Protein AF-A0A4U9ILC8-F1 (afdb_monomer)

Nearest PDB structures (foldseek):
  1sr9-assembly1_B  TM=5.274E-01  e=1.911E+00  Mycobacterium tuberculosis
  8igd-assembly1_A  TM=4.054E-01  e=1.911E+00  Arabidopsis thaliana
  2bks-assembly2_B  TM=4.617E-01  e=3.208E+00  Homo sapiens
  5woe-assembly1_A  TM=4.207E-01  e=2.271E+00  Homo sapiens
  6cd2-assembly1_C  TM=3.848E-01  e=9.580E+00  Escherichia coli

Radius of gyration: 18.3 Å; Cα contacts (8 Å, |Δi|>4): 125; chains: 1; bounding box: 48×24×60 Å

pLDDT: mean 81.22, std 13.55, range [36.84, 92.81]

Structure (mmCIF, N/CA/C/O backbone):
data_AF-A0A4U9ILC8-F1
#
_entry.id   AF-A0A4U9ILC8-F1
#
loop_
_atom_site.group_PDB
_at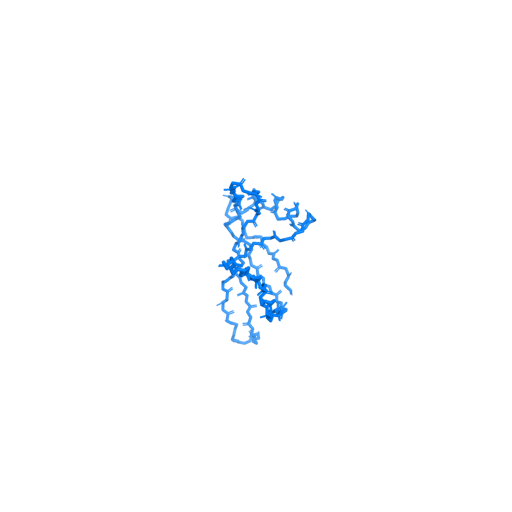om_site.id
_atom_site.type_symbol
_atom_site.label_atom_id
_atom_site.label_alt_id
_atom_site.label_comp_id
_atom_site.label_asym_id
_atom_site.label_entity_id
_atom_site.label_seq_id
_atom_site.pdbx_PDB_ins_code
_atom_site.Cartn_x
_atom_site.Cartn_y
_atom_site.Cartn_z
_atom_site.occupancy
_atom_site.B_iso_or_equiv
_atom_site.auth_seq_id
_atom_site.auth_comp_id
_atom_site.auth_asym_id
_atom_site.auth_atom_id
_atom_site.pdbx_PDB_model_num
ATOM 1 N N . MET A 1 1 ? 34.743 12.733 38.901 1.00 38.03 1 MET A N 1
ATOM 2 C CA . MET A 1 1 ? 34.778 13.085 37.466 1.00 38.03 1 MET A CA 1
ATOM 3 C C . MET A 1 1 ? 33.632 12.343 36.798 1.00 38.03 1 MET A C 1
ATOM 5 O O . MET A 1 1 ? 33.760 11.149 36.573 1.00 38.03 1 MET A O 1
ATOM 9 N N . SER A 1 2 ? 32.488 12.997 36.591 1.00 36.84 2 SER A N 1
ATOM 10 C CA . SER A 1 2 ? 31.324 12.379 35.940 1.00 36.84 2 SER A CA 1
ATOM 11 C C . SER A 1 2 ? 31.314 12.801 34.475 1.00 36.84 2 SER A C 1
ATOM 13 O O . SER A 1 2 ? 31.168 13.984 34.179 1.00 36.84 2 SER A O 1
ATOM 15 N N . ALA A 1 3 ? 31.550 11.849 33.574 1.00 40.22 3 ALA A N 1
ATOM 16 C CA . ALA A 1 3 ? 31.544 12.076 32.136 1.00 40.22 3 ALA A CA 1
ATOM 17 C C . ALA A 1 3 ? 30.096 12.167 31.628 1.00 40.22 3 ALA A C 1
ATOM 19 O O . ALA A 1 3 ? 29.339 11.202 31.716 1.00 40.22 3 ALA A O 1
ATOM 20 N N . ASN A 1 4 ? 29.719 13.333 31.101 1.00 43.81 4 ASN A N 1
ATOM 21 C CA . ASN A 1 4 ? 28.467 13.537 30.378 1.00 43.81 4 ASN A CA 1
ATOM 22 C C . ASN A 1 4 ? 28.636 12.986 28.955 1.00 43.81 4 ASN A C 1
ATOM 24 O O . ASN A 1 4 ? 29.355 13.571 28.148 1.00 43.81 4 ASN A O 1
ATOM 28 N N . ASN A 1 5 ? 27.985 11.864 28.647 1.00 44.62 5 ASN A N 1
ATOM 29 C CA . ASN A 1 5 ? 27.912 11.343 27.285 1.00 44.62 5 ASN A CA 1
ATOM 30 C C . ASN A 1 5 ? 26.748 12.018 26.545 1.00 44.62 5 ASN A C 1
ATOM 32 O O . ASN A 1 5 ? 25.618 11.526 26.542 1.00 44.62 5 ASN A O 1
ATOM 36 N N . THR A 1 6 ? 27.008 13.178 25.946 1.00 44.78 6 THR A N 1
ATOM 37 C CA . THR A 1 6 ? 26.082 13.845 25.026 1.00 44.78 6 THR A CA 1
ATOM 38 C C . THR A 1 6 ? 25.970 12.998 23.760 1.00 44.78 6 THR A C 1
ATOM 40 O O . THR A 1 6 ? 26.804 13.072 22.861 1.00 44.78 6 THR A O 1
ATOM 43 N N . SER A 1 7 ? 24.935 12.162 23.694 1.00 48.56 7 SER A N 1
ATOM 44 C CA . SER A 1 7 ? 24.599 11.397 22.493 1.00 48.56 7 SER A CA 1
ATOM 45 C C . SER A 1 7 ? 24.009 12.357 21.461 1.00 48.56 7 SER A C 1
ATOM 47 O O . SER A 1 7 ? 22.803 12.594 21.427 1.00 48.56 7 SER A O 1
ATOM 49 N N . ALA A 1 8 ? 24.870 12.973 20.652 1.0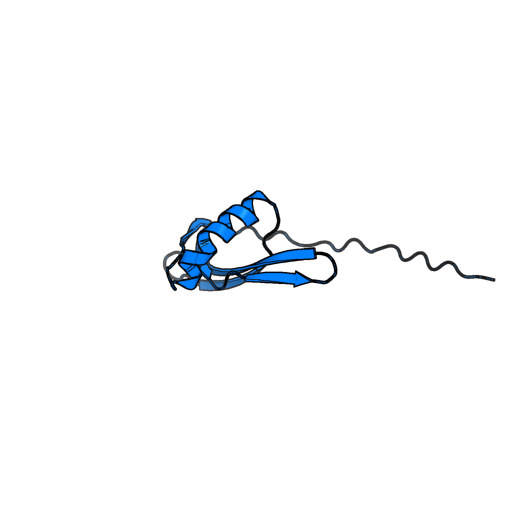0 52.56 8 ALA A N 1
ATOM 50 C CA . ALA A 1 8 ? 24.444 13.695 19.466 1.00 52.56 8 ALA A CA 1
ATOM 51 C C . ALA A 1 8 ? 23.797 12.679 18.514 1.00 52.56 8 ALA A C 1
ATOM 53 O O . ALA A 1 8 ? 24.480 11.846 17.923 1.00 52.56 8 ALA A O 1
ATOM 54 N N . SER A 1 9 ? 22.466 12.707 18.419 1.00 56.91 9 SER A N 1
ATOM 55 C CA . SER A 1 9 ? 21.704 11.910 17.460 1.00 56.91 9 SER A CA 1
ATOM 56 C C . SER A 1 9 ? 22.164 12.284 16.052 1.00 56.91 9 SER A C 1
ATOM 58 O O . SER A 1 9 ? 21.732 13.303 15.513 1.00 56.91 9 SER A O 1
ATOM 60 N N . ALA A 1 10 ? 23.058 11.486 15.466 1.00 62.47 10 ALA A N 1
ATOM 61 C CA . ALA A 1 10 ? 23.448 11.612 14.071 1.00 62.47 10 ALA A CA 1
ATOM 62 C C . ALA A 1 10 ? 22.171 11.542 13.225 1.00 62.47 10 ALA A C 1
ATOM 64 O O . ALA A 1 10 ? 21.471 10.529 13.214 1.00 62.47 10 ALA A O 1
ATOM 65 N N . LYS A 1 11 ? 21.806 12.662 12.601 1.00 61.44 11 LYS A N 1
ATOM 66 C CA . LYS A 1 11 ? 20.597 12.773 11.792 1.00 61.44 11 LYS A CA 1
ATOM 67 C C . LYS A 1 11 ? 20.789 11.873 10.576 1.00 61.44 11 LYS A C 1
ATOM 69 O O . LYS A 1 11 ? 21.587 12.192 9.703 1.00 61.44 11 LYS A O 1
ATOM 74 N N . SER A 1 12 ? 20.126 10.723 10.560 1.00 79.56 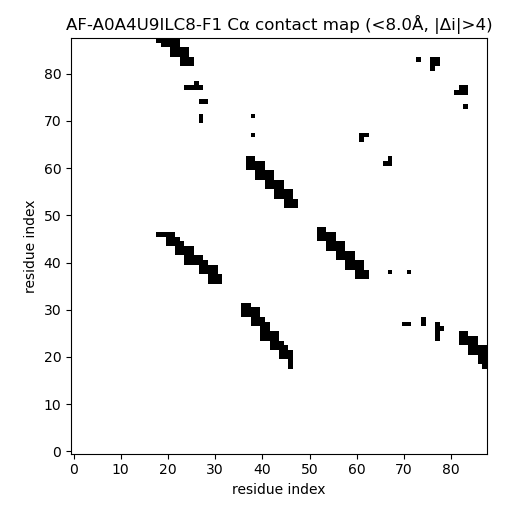12 SER A N 1
ATOM 75 C CA . SER A 1 12 ? 20.206 9.800 9.434 1.00 79.56 12 SER A CA 1
ATOM 76 C C . SER A 1 12 ? 19.635 10.484 8.193 1.00 79.56 12 SER A C 1
ATOM 78 O O . SER A 1 12 ? 18.501 10.968 8.213 1.00 79.56 12 SER A O 1
ATOM 80 N N . GLU A 1 13 ? 20.432 10.559 7.134 1.00 84.38 1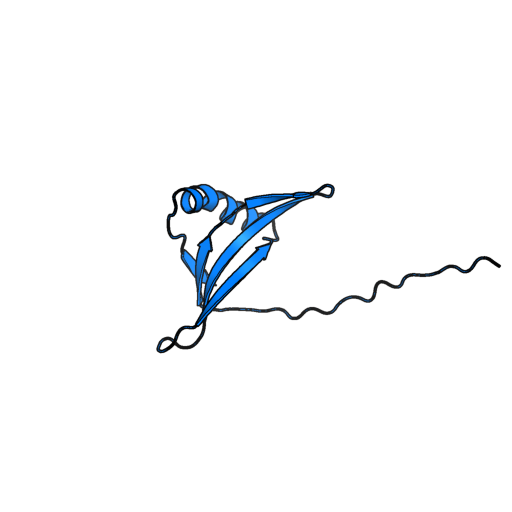3 GLU A N 1
ATOM 81 C CA . GLU A 1 13 ? 19.975 11.024 5.830 1.00 84.38 13 GLU A CA 1
ATOM 82 C C . GLU A 1 13 ? 19.332 9.850 5.090 1.00 84.38 13 GLU A C 1
ATOM 84 O O . GLU A 1 13 ? 19.905 8.764 5.004 1.00 84.38 13 GLU A O 1
ATOM 89 N N . TYR A 1 14 ? 18.118 10.059 4.587 1.00 83.06 14 TYR A N 1
ATOM 90 C CA . TYR A 1 14 ? 17.364 9.061 3.835 1.00 83.06 14 TYR A CA 1
ATOM 91 C C . TYR A 1 14 ? 17.127 9.570 2.415 1.00 83.06 14 TYR A C 1
ATOM 93 O O . TYR A 1 14 ? 16.888 10.761 2.206 1.00 83.06 14 TYR A O 1
ATOM 101 N N . PHE A 1 15 ? 17.155 8.665 1.438 1.00 84.69 15 PHE A N 1
ATOM 102 C CA . PHE A 1 15 ? 16.757 8.977 0.069 1.00 84.69 15 PHE A CA 1
ATOM 103 C C . PHE A 1 15 ? 15.237 8.899 -0.068 1.00 84.69 15 PHE A C 1
ATOM 105 O O . PHE A 1 15 ? 14.614 7.933 0.370 1.00 84.69 15 PHE A O 1
ATOM 112 N N . ASN A 1 16 ? 14.649 9.897 -0.726 1.00 85.88 16 ASN A N 1
ATOM 113 C CA . ASN A 1 16 ? 13.248 9.844 -1.121 1.00 85.88 16 ASN A CA 1
ATO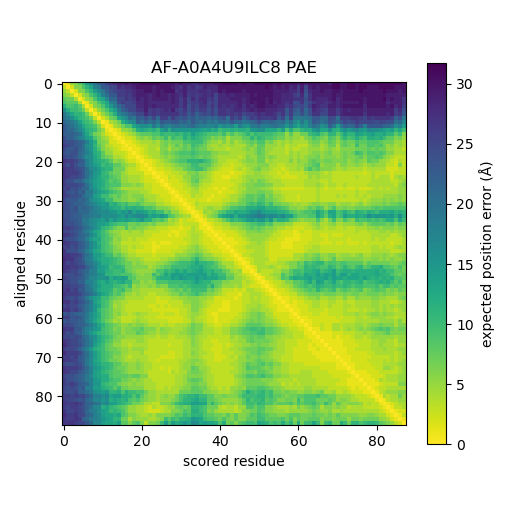M 114 C C . ASN A 1 1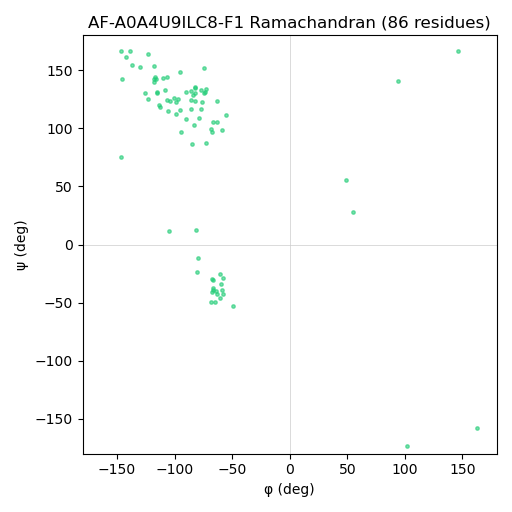6 ? 13.116 9.057 -2.425 1.00 85.88 16 ASN A C 1
ATOM 116 O O . ASN A 1 16 ? 13.812 9.343 -3.400 1.00 85.88 16 ASN A O 1
ATOM 120 N N . LEU A 1 17 ? 12.197 8.096 -2.447 1.00 83.56 17 LEU A N 1
ATOM 121 C CA . LEU A 1 17 ? 11.843 7.347 -3.644 1.00 83.56 17 LEU A CA 1
ATOM 122 C C . LEU A 1 17 ? 10.479 7.822 -4.148 1.00 83.56 17 LEU A C 1
ATOM 124 O O . LEU A 1 17 ? 9.467 7.615 -3.483 1.00 83.56 17 LEU A O 1
ATOM 128 N N . THR A 1 18 ? 10.458 8.423 -5.336 1.00 83.69 18 THR A N 1
ATOM 129 C CA . THR A 1 18 ? 9.222 8.790 -6.037 1.00 83.69 18 THR A CA 1
ATOM 130 C C . THR A 1 18 ? 9.024 7.838 -7.205 1.00 83.69 18 THR A C 1
ATOM 132 O O . THR A 1 18 ? 9.901 7.714 -8.059 1.00 83.69 18 THR A O 1
ATOM 135 N N . ILE A 1 19 ? 7.874 7.176 -7.250 1.00 78.25 19 ILE A N 1
ATOM 136 C CA . ILE A 1 19 ? 7.525 6.206 -8.290 1.00 78.25 19 ILE A CA 1
ATOM 137 C C . ILE A 1 19 ? 6.330 6.758 -9.049 1.00 78.25 19 ILE A C 1
ATOM 139 O O . ILE A 1 19 ? 5.462 7.364 -8.437 1.00 78.25 19 ILE A O 1
ATOM 143 N N . LYS A 1 20 ? 6.299 6.546 -10.365 1.00 79.62 20 LYS A N 1
ATOM 144 C CA . LYS A 1 20 ? 5.106 6.756 -11.183 1.00 79.62 20 LYS A CA 1
ATOM 145 C C . LYS A 1 20 ? 4.653 5.424 -11.743 1.00 79.62 20 LYS A C 1
ATOM 147 O O . LYS A 1 20 ? 5.478 4.704 -12.305 1.00 79.62 20 LYS A O 1
ATOM 152 N N . GLY A 1 21 ? 3.372 5.108 -11.622 1.00 78.62 21 GLY A N 1
ATOM 153 C CA . GLY A 1 21 ? 2.848 3.876 -12.197 1.00 78.62 21 GLY A CA 1
ATOM 154 C C . GLY A 1 21 ? 1.504 3.462 -11.631 1.00 78.62 21 GLY A C 1
ATOM 155 O O . GLY A 1 21 ? 0.744 4.262 -11.093 1.00 78.62 21 GLY A O 1
ATOM 156 N N . ILE A 1 22 ? 1.216 2.173 -11.768 1.00 85.06 22 ILE A N 1
ATOM 157 C CA . ILE A 1 22 ? 0.028 1.550 -11.196 1.00 85.06 22 ILE A CA 1
ATOM 158 C C . ILE A 1 22 ? 0.455 0.489 -10.194 1.00 85.06 22 ILE A C 1
ATOM 160 O O . ILE A 1 22 ? 1.402 -0.268 -10.418 1.00 85.06 22 ILE A O 1
ATOM 164 N N . GLY A 1 23 ? -0.259 0.428 -9.082 1.00 87.38 23 GLY A N 1
ATOM 165 C CA . GLY A 1 23 ? -0.086 -0.603 -8.082 1.00 87.38 23 GLY A CA 1
ATOM 166 C C . GLY A 1 23 ? -1.414 -1.092 -7.544 1.00 87.38 23 GLY A C 1
ATOM 167 O O . GLY A 1 23 ? -2.459 -0.486 -7.756 1.00 87.38 23 GLY A O 1
ATOM 168 N N . TYR A 1 24 ? -1.366 -2.215 -6.846 1.00 89.81 24 TYR A N 1
ATOM 169 C CA . TYR A 1 24 ? -2.508 -2.767 -6.139 1.00 89.81 24 TYR A CA 1
ATOM 170 C C . TYR A 1 24 ? -2.222 -2.762 -4.648 1.00 89.81 24 TYR A C 1
ATOM 172 O O . TYR A 1 24 ? -1.164 -3.233 -4.223 1.00 89.81 24 TYR A O 1
ATOM 180 N N . LEU A 1 25 ? -3.170 -2.248 -3.868 1.00 89.81 25 LEU A N 1
ATOM 181 C CA . LEU A 1 25 ? -3.125 -2.357 -2.415 1.00 89.81 25 LEU A CA 1
ATOM 182 C C . LEU A 1 25 ? -3.551 -3.761 -1.991 1.00 89.81 25 LEU A C 1
ATOM 184 O O . LEU A 1 25 ? -4.574 -4.274 -2.445 1.00 89.81 25 LEU A O 1
ATOM 188 N N . SER A 1 26 ? -2.783 -4.360 -1.091 1.00 89.44 26 SER A N 1
ATOM 189 C CA . SER A 1 26 ? -3.128 -5.613 -0.433 1.00 89.44 26 SER A CA 1
ATOM 190 C C . SER A 1 26 ? -2.701 -5.606 1.033 1.00 89.44 26 SER A C 1
ATOM 192 O O . SER A 1 26 ? -1.879 -4.792 1.456 1.00 89.44 26 SER A O 1
ATOM 194 N N . ASN A 1 27 ? -3.287 -6.515 1.818 1.00 89.25 27 ASN A N 1
ATOM 195 C CA . ASN A 1 27 ? -2.914 -6.773 3.211 1.00 89.25 27 ASN A CA 1
ATOM 196 C C . ASN A 1 27 ? -2.795 -5.488 4.058 1.00 89.25 27 ASN A C 1
ATOM 198 O O . ASN A 1 27 ? -1.741 -5.189 4.627 1.00 89.25 27 ASN A O 1
ATOM 202 N N . ILE A 1 28 ? -3.873 -4.697 4.085 1.00 91.19 28 ILE A N 1
ATOM 203 C CA . ILE A 1 28 ? -3.962 -3.514 4.942 1.00 91.19 28 ILE A CA 1
ATOM 204 C C . ILE A 1 28 ? -4.186 -4.003 6.379 1.00 91.19 28 ILE A C 1
ATOM 206 O O . ILE A 1 28 ? -5.032 -4.859 6.628 1.00 91.19 28 ILE A O 1
ATOM 210 N N . ARG A 1 29 ? -3.398 -3.500 7.329 1.00 90.88 29 ARG A N 1
ATOM 211 C CA . ARG A 1 29 ? -3.519 -3.842 8.749 1.00 90.88 29 ARG A CA 1
ATOM 212 C C . ARG A 1 29 ? -3.179 -2.658 9.635 1.00 90.88 29 ARG A C 1
ATOM 214 O O . ARG A 1 29 ? -2.234 -1.913 9.375 1.00 90.88 29 ARG A O 1
ATOM 221 N N . GLN A 1 30 ? -3.909 -2.521 10.733 1.00 90.38 30 GLN A N 1
ATOM 222 C CA . GLN A 1 30 ? -3.554 -1.584 11.788 1.00 90.38 30 GLN A CA 1
ATOM 223 C C . GLN A 1 30 ? -2.571 -2.256 12.748 1.00 90.38 30 GLN A C 1
ATOM 225 O O . GLN A 1 30 ? -2.890 -3.251 13.397 1.00 90.38 30 GLN A O 1
ATOM 230 N N . VAL A 1 31 ? -1.359 -1.715 12.822 1.00 89.75 31 VAL A N 1
ATOM 231 C CA . VAL A 1 31 ? -0.306 -2.188 13.718 1.00 89.75 31 VAL A CA 1
ATOM 232 C C . VAL A 1 31 ? -0.345 -1.335 14.979 1.00 89.75 31 VAL A C 1
ATOM 234 O O . VAL A 1 31 ? -0.108 -0.128 14.935 1.00 89.75 31 VAL A O 1
ATOM 237 N N . ASN A 1 32 ? -0.652 -1.965 16.110 1.00 87.81 32 ASN A N 1
ATOM 238 C CA . ASN A 1 32 ? -0.666 -1.316 17.417 1.00 87.81 32 ASN A CA 1
ATOM 239 C C . ASN A 1 32 ? 0.666 -1.577 18.128 1.00 87.81 32 ASN A C 1
ATOM 241 O O . ASN A 1 32 ? 1.070 -2.728 18.290 1.00 87.81 32 ASN A O 1
ATOM 245 N N . HIS A 1 33 ? 1.345 -0.516 18.557 1.00 85.38 33 HIS A N 1
ATOM 246 C CA . HIS A 1 33 ? 2.572 -0.583 19.345 1.00 85.38 33 HIS A CA 1
ATOM 247 C C . HIS A 1 33 ? 2.400 0.191 20.658 1.00 85.38 33 HIS A C 1
ATOM 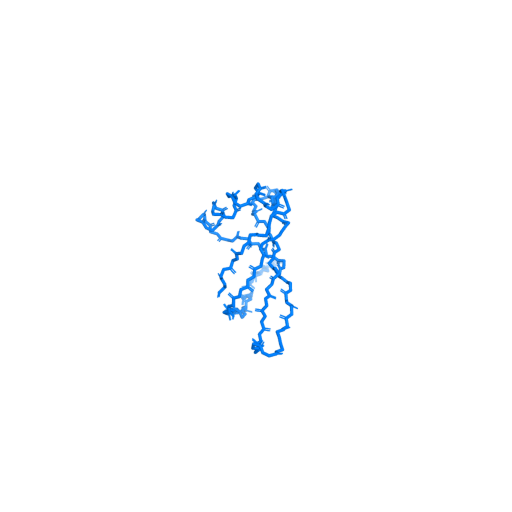249 O O . HIS A 1 33 ? 1.490 1.010 20.787 1.00 85.38 33 HIS A O 1
ATOM 255 N N . GLN A 1 34 ? 3.288 -0.033 21.633 1.00 84.00 34 GLN A N 1
ATOM 256 C CA . GLN A 1 34 ? 3.193 0.606 22.959 1.00 84.00 34 GLN A CA 1
ATOM 257 C C . GLN A 1 34 ? 3.186 2.145 22.888 1.00 84.00 34 GLN A C 1
ATOM 259 O O . GLN A 1 34 ? 2.555 2.794 23.713 1.00 84.00 34 GLN A O 1
ATOM 264 N N . ASN A 1 35 ? 3.825 2.717 21.861 1.00 80.00 35 ASN A N 1
ATOM 265 C CA . ASN A 1 35 ? 3.978 4.163 21.675 1.00 80.00 35 ASN A CA 1
ATOM 266 C C . ASN A 1 35 ? 3.070 4.752 20.579 1.00 80.00 35 ASN A C 1
ATOM 268 O O . ASN A 1 35 ? 3.269 5.893 20.167 1.00 80.00 35 ASN A O 1
ATOM 272 N N . GLY A 1 36 ? 2.096 3.990 20.077 1.00 82.19 36 GLY A N 1
ATOM 273 C CA . GLY A 1 36 ? 1.162 4.462 19.055 1.00 82.19 36 GLY A CA 1
ATOM 274 C C . GLY A 1 36 ? 0.729 3.372 18.082 1.00 82.19 36 GLY A C 1
ATOM 275 O O . GLY A 1 36 ? 1.325 2.299 18.009 1.00 82.19 36 GLY A O 1
ATOM 276 N N . SER A 1 37 ? -0.321 3.664 17.318 1.00 86.81 37 SER A N 1
ATOM 277 C CA . SER A 1 37 ? -0.785 2.801 16.232 1.00 86.81 37 SER A CA 1
ATOM 278 C C . SER A 1 37 ? -0.512 3.447 14.881 1.00 86.81 37 SER A C 1
ATOM 280 O O . SER A 1 37 ? -0.602 4.667 14.735 1.00 86.81 37 SER A O 1
ATOM 282 N N . PHE A 1 38 ? -0.156 2.626 13.898 1.00 90.19 38 PHE A N 1
ATOM 283 C CA . PHE A 1 38 ? 0.025 3.054 12.516 1.00 90.19 38 PHE A CA 1
ATOM 284 C C . PHE A 1 38 ? -0.601 2.040 11.566 1.00 90.19 38 PHE A C 1
ATOM 286 O O . PHE A 1 38 ? -0.750 0.860 11.887 1.00 90.19 38 PHE A O 1
ATOM 293 N N . LEU A 1 39 ? -0.987 2.508 10.386 1.00 91.00 39 LEU A N 1
ATOM 294 C CA . LEU A 1 39 ? -1.519 1.643 9.347 1.00 91.00 39 LEU A CA 1
ATOM 295 C C . LEU A 1 39 ? -0.360 1.145 8.484 1.00 91.00 39 LEU A C 1
ATOM 297 O O . LEU A 1 39 ? 0.485 1.930 8.058 1.00 91.00 39 LEU A O 1
ATOM 301 N N . SER A 1 40 ? -0.315 -0.155 8.235 1.00 92.81 40 SER A N 1
ATOM 302 C CA . SER A 1 40 ? 0.633 -0.776 7.317 1.00 92.81 40 SER A CA 1
ATOM 303 C C . SER A 1 40 ? -0.136 -1.442 6.190 1.00 92.81 40 SER A C 1
ATOM 305 O O . SER A 1 40 ? -1.213 -1.995 6.407 1.00 92.81 40 SER A O 1
ATOM 307 N N . CYS A 1 41 ? 0.401 -1.371 4.982 1.00 92.62 41 CYS A N 1
ATOM 308 C CA . CYS A 1 41 ? -0.167 -2.043 3.827 1.00 92.62 41 CYS A CA 1
ATOM 309 C C . CYS A 1 41 ? 0.935 -2.496 2.877 1.00 92.62 41 CYS A C 1
ATOM 311 O O . CYS A 1 41 ? 2.096 -2.094 2.987 1.00 92.62 41 CYS A O 1
ATOM 313 N N . VAL A 1 42 ? 0.546 -3.353 1.943 1.00 91.88 42 VAL A N 1
ATOM 314 C CA . VAL A 1 42 ? 1.406 -3.839 0.876 1.00 91.88 42 VAL A CA 1
ATOM 315 C C . VAL A 1 42 ? 0.958 -3.200 -0.429 1.00 91.88 42 VAL A C 1
ATOM 317 O O . VAL A 1 42 ? -0.231 -3.186 -0.743 1.00 91.88 42 VAL A O 1
ATOM 320 N N . ILE A 1 43 ? 1.906 -2.675 -1.200 1.00 90.50 43 ILE A N 1
ATOM 321 C CA . ILE A 1 43 ? 1.669 -2.192 -2.559 1.00 90.50 43 ILE A CA 1
ATOM 322 C C . ILE A 1 43 ? 2.405 -3.109 -3.527 1.00 90.50 43 ILE A C 1
ATOM 324 O O . ILE A 1 43 ? 3.631 -3.193 -3.501 1.00 90.50 43 ILE A O 1
ATOM 328 N N . ASN A 1 44 ? 1.658 -3.769 -4.407 1.00 89.44 44 ASN A N 1
ATOM 329 C CA . ASN A 1 44 ? 2.213 -4.493 -5.546 1.00 89.44 44 ASN A CA 1
ATOM 330 C C . ASN A 1 44 ? 2.188 -3.573 -6.765 1.00 89.44 44 ASN A C 1
ATOM 332 O O . ASN A 1 44 ? 1.147 -3.425 -7.404 1.00 89.44 44 ASN A O 1
ATOM 336 N N . ALA A 1 45 ? 3.310 -2.922 -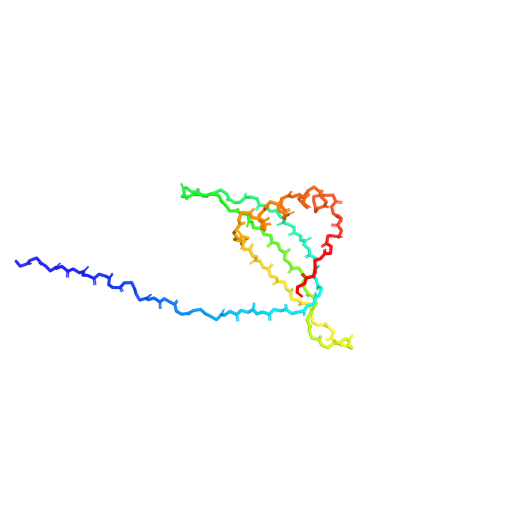7.048 1.00 87.88 45 ALA A N 1
ATOM 337 C CA . ALA A 1 45 ? 3.468 -1.968 -8.134 1.00 87.88 45 ALA A CA 1
ATOM 338 C C . ALA A 1 45 ? 4.052 -2.620 -9.390 1.00 87.88 45 ALA A C 1
ATOM 340 O O . ALA A 1 45 ? 4.882 -3.526 -9.311 1.00 87.88 45 ALA A O 1
ATOM 341 N N . LEU A 1 46 ? 3.649 -2.103 -10.544 1.00 85.75 46 LEU A N 1
ATOM 342 C CA . LEU A 1 46 ? 4.299 -2.339 -11.827 1.00 85.75 46 LEU A CA 1
ATOM 343 C C . LEU A 1 46 ? 5.196 -1.134 -12.121 1.00 85.75 46 LEU A C 1
ATOM 345 O O . LEU A 1 46 ? 4.720 0.002 -12.148 1.00 85.75 46 LEU A O 1
ATOM 349 N N . SER A 1 47 ? 6.488 -1.381 -12.312 1.00 78.38 47 SER A N 1
ATOM 350 C CA . SER A 1 47 ? 7.498 -0.361 -12.604 1.00 78.38 47 SER A CA 1
ATOM 351 C C . SER A 1 47 ? 8.327 -0.767 -13.817 1.00 78.38 47 SER A C 1
ATOM 353 O O . SER A 1 47 ? 8.506 -1.951 -14.076 1.00 78.38 47 SER A O 1
ATOM 355 N N . GLY A 1 48 ? 8.865 0.201 -14.550 1.00 75.00 48 GLY A N 1
ATOM 356 C CA . GLY A 1 48 ? 9.636 -0.050 -15.766 1.00 75.00 48 GLY A CA 1
ATOM 357 C C . GLY A 1 48 ? 8.840 0.211 -17.047 1.00 75.00 48 GLY A C 1
ATOM 358 O O . GLY A 1 48 ? 7.748 0.782 -16.999 1.00 75.00 48 GLY A O 1
ATOM 359 N N . PRO A 1 49 ? 9.422 -0.120 -18.207 1.00 78.69 49 PRO A N 1
ATOM 360 C CA . PRO A 1 49 ? 8.837 0.205 -19.495 1.00 78.69 49 PRO A CA 1
ATOM 361 C C . PRO A 1 49 ? 7.637 -0.706 -19.805 1.00 78.69 49 PRO A C 1
ATOM 363 O O . PRO A 1 49 ? 7.533 -1.830 -19.313 1.00 78.69 49 PRO A O 1
ATOM 366 N N . THR A 1 50 ? 6.695 -0.196 -20.600 1.00 77.75 50 THR A N 1
ATOM 367 C CA . THR A 1 50 ? 5.398 -0.843 -20.871 1.00 77.75 50 THR A CA 1
ATOM 368 C C . THR A 1 50 ? 5.527 -2.222 -21.528 1.00 77.75 50 THR A C 1
ATOM 370 O O . THR A 1 50 ? 4.632 -3.053 -21.401 1.00 77.75 50 THR A O 1
ATOM 373 N N . ASP A 1 51 ? 6.626 -2.460 -22.238 1.00 83.19 51 ASP A N 1
ATOM 374 C CA . ASP A 1 51 ? 6.957 -3.705 -22.931 1.00 83.19 51 ASP A CA 1
ATOM 375 C C . ASP A 1 51 ? 7.544 -4.785 -22.007 1.00 83.19 51 ASP A C 1
ATOM 377 O O . ASP A 1 51 ? 7.426 -5.970 -22.313 1.00 83.19 51 ASP A O 1
ATOM 381 N N . ASN A 1 52 ? 8.130 -4.404 -20.866 1.00 80.12 52 ASN A N 1
ATOM 382 C CA . ASN A 1 52 ? 8.660 -5.337 -19.873 1.00 80.12 52 ASN A CA 1
ATOM 383 C C . ASN A 1 52 ? 8.506 -4.793 -18.440 1.00 80.12 52 ASN A C 1
ATOM 385 O O . ASN A 1 52 ? 9.483 -4.330 -17.836 1.00 80.12 52 ASN A O 1
ATOM 389 N N . PRO A 1 53 ? 7.285 -4.823 -17.876 1.00 82.06 53 PRO A N 1
ATOM 390 C CA . PRO A 1 53 ? 7.051 -4.294 -16.546 1.00 82.06 53 PRO A CA 1
ATOM 391 C C . PRO A 1 53 ? 7.637 -5.219 -15.470 1.00 82.06 53 PRO A C 1
ATOM 393 O O . PRO A 1 53 ? 7.374 -6.421 -15.427 1.00 82.06 53 PRO A O 1
ATOM 396 N N . ALA A 1 54 ? 8.388 -4.636 -14.544 1.00 83.00 54 ALA A N 1
ATOM 397 C CA . ALA A 1 54 ? 8.852 -5.287 -13.332 1.00 83.00 54 ALA A CA 1
ATOM 398 C C . ALA A 1 54 ? 7.791 -5.185 -12.230 1.00 83.00 54 ALA A C 1
ATOM 400 O O . ALA A 1 54 ? 7.268 -4.107 -11.937 1.00 83.00 54 ALA A O 1
ATOM 401 N N . TYR A 1 55 ? 7.509 -6.308 -11.573 1.00 84.62 55 TYR A N 1
ATOM 402 C CA . TYR A 1 55 ? 6.702 -6.324 -10.358 1.00 84.62 55 TYR A CA 1
ATOM 403 C C . TYR A 1 55 ? 7.566 -5.977 -9.151 1.00 84.62 55 TYR A C 1
ATOM 405 O O . TYR A 1 55 ? 8.552 -6.655 -8.863 1.00 84.62 55 TYR A O 1
ATOM 413 N N . VAL A 1 56 ? 7.163 -4.943 -8.419 1.00 86.94 56 VAL A N 1
ATOM 414 C CA . VAL A 1 56 ? 7.832 -4.506 -7.197 1.00 86.94 56 VAL A CA 1
ATOM 415 C C . VAL A 1 56 ? 6.828 -4.503 -6.060 1.00 86.94 56 VAL A C 1
ATOM 417 O O . VAL A 1 56 ? 5.767 -3.887 -6.143 1.00 86.94 56 VAL A O 1
ATOM 420 N N . ARG A 1 57 ? 7.167 -5.204 -4.982 1.00 89.75 57 ARG A N 1
ATOM 421 C CA . ARG A 1 57 ? 6.360 -5.249 -3.768 1.00 89.75 57 ARG A CA 1
ATOM 422 C C . ARG A 1 57 ? 6.949 -4.305 -2.727 1.00 89.75 57 ARG A C 1
ATOM 424 O O . ARG A 1 57 ? 8.117 -4.436 -2.373 1.00 89.75 57 ARG A O 1
ATOM 431 N N . PHE A 1 58 ? 6.122 -3.405 -2.212 1.00 89.31 58 PHE A N 1
ATOM 432 C CA . PHE A 1 58 ? 6.470 -2.497 -1.129 1.00 89.31 58 PHE A CA 1
ATOM 433 C C . PHE A 1 58 ? 5.653 -2.829 0.109 1.00 89.31 58 PHE A C 1
ATOM 435 O O . PHE A 1 58 ? 4.428 -2.741 0.083 1.00 89.31 58 PHE A O 1
ATOM 442 N N . ASP A 1 59 ? 6.331 -3.168 1.198 1.00 90.94 59 ASP A N 1
ATOM 443 C CA . ASP A 1 59 ? 5.719 -3.211 2.521 1.00 90.94 59 ASP A CA 1
ATOM 444 C C . ASP A 1 59 ? 5.899 -1.826 3.147 1.00 90.94 59 ASP A C 1
ATOM 446 O O . ASP A 1 59 ? 7.020 -1.426 3.470 1.00 90.94 59 ASP A O 1
ATOM 450 N N . ILE A 1 60 ? 4.809 -1.066 3.259 1.00 90.38 60 ILE A N 1
ATOM 451 C CA . ILE A 1 60 ? 4.863 0.336 3.677 1.00 90.38 60 ILE A CA 1
ATOM 452 C C . ILE A 1 60 ? 4.103 0.580 4.978 1.00 90.38 60 ILE A C 1
ATOM 454 O O . ILE A 1 60 ? 3.139 -0.112 5.324 1.00 90.38 60 ILE A O 1
ATOM 458 N N . SER A 1 61 ? 4.538 1.623 5.679 1.00 91.06 61 SER A N 1
ATOM 459 C CA . SER A 1 61 ? 3.797 2.250 6.767 1.00 91.06 61 SER A CA 1
ATOM 460 C C . SER A 1 61 ? 3.200 3.548 6.248 1.00 91.06 61 SER A C 1
ATOM 462 O O . SER A 1 61 ? 3.914 4.417 5.748 1.00 91.06 61 SER A O 1
ATOM 464 N N . VAL A 1 62 ? 1.885 3.679 6.355 1.00 90.31 62 VAL A N 1
ATOM 465 C CA . VAL A 1 62 ? 1.163 4.861 5.900 1.00 90.31 62 VAL A CA 1
ATOM 466 C C . VAL A 1 62 ? 1.386 5.981 6.907 1.00 90.31 62 VAL A C 1
ATOM 468 O O . VAL A 1 62 ? 1.076 5.844 8.090 1.00 90.31 62 VAL A O 1
ATOM 471 N N . ALA A 1 63 ? 1.913 7.102 6.426 1.00 87.94 63 ALA A N 1
ATOM 472 C CA . ALA A 1 63 ? 2.087 8.311 7.214 1.00 87.94 63 ALA A CA 1
ATOM 473 C C . ALA A 1 63 ? 1.059 9.372 6.800 1.00 87.94 63 ALA A C 1
ATOM 475 O O . ALA A 1 63 ? 0.726 9.516 5.627 1.00 87.94 63 ALA A O 1
ATOM 476 N N . GLY A 1 64 ? 0.580 10.148 7.773 1.00 88.00 64 GLY A N 1
ATOM 477 C CA . GLY A 1 64 ? -0.372 11.234 7.543 1.00 88.00 64 GLY A CA 1
ATOM 478 C C . GLY A 1 64 ? -1.832 10.821 7.738 1.00 88.00 64 GLY A C 1
ATOM 479 O O . GLY A 1 64 ? -2.261 9.723 7.378 1.00 88.00 64 GLY A O 1
ATOM 480 N N . LYS A 1 65 ? -2.614 11.729 8.333 1.00 88.19 65 LYS A N 1
ATOM 481 C CA . LYS A 1 65 ? -4.012 11.474 8.723 1.00 88.19 65 LYS A CA 1
ATOM 482 C C . LYS A 1 65 ? -4.914 11.194 7.519 1.00 88.19 65 LYS A C 1
ATOM 484 O O . LYS A 1 65 ? -5.731 10.279 7.568 1.00 88.19 65 LYS A O 1
ATOM 489 N N . GLU A 1 66 ? -4.749 11.954 6.440 1.00 89.44 66 GLU A N 1
ATOM 490 C CA . GLU A 1 66 ? -5.571 11.817 5.232 1.00 89.44 66 GLU A CA 1
ATOM 491 C C . GLU A 1 66 ? -5.294 10.505 4.498 1.00 89.44 66 GLU A C 1
ATOM 493 O O . GLU A 1 66 ? -6.225 9.741 4.245 1.00 89.44 66 GLU A O 1
ATOM 498 N N . ALA A 1 67 ? -4.018 10.193 4.247 1.00 88.81 67 ALA A N 1
ATOM 499 C CA . ALA A 1 67 ? -3.609 8.942 3.611 1.00 88.81 67 ALA A CA 1
ATOM 500 C C . ALA A 1 67 ? -4.088 7.720 4.410 1.00 88.81 67 ALA A C 1
ATOM 502 O O . ALA A 1 67 ? -4.634 6.775 3.842 1.00 88.81 67 ALA A O 1
ATOM 503 N N . THR A 1 68 ? -3.968 7.778 5.741 1.00 90.44 68 THR A N 1
ATOM 504 C CA . THR A 1 68 ? -4.462 6.724 6.639 1.00 90.44 68 THR A CA 1
ATOM 505 C C . THR A 1 68 ? -5.974 6.537 6.506 1.00 90.44 68 THR A C 1
ATOM 507 O O . THR A 1 68 ? -6.441 5.410 6.373 1.00 90.44 68 THR A O 1
ATOM 510 N N . SER A 1 69 ? -6.747 7.628 6.492 1.00 90.38 69 SER A N 1
ATOM 511 C CA . SER A 1 69 ? -8.209 7.578 6.350 1.00 90.38 69 SER A CA 1
ATOM 512 C C . SER A 1 69 ? -8.647 7.007 4.997 1.00 90.38 69 SER A C 1
ATOM 514 O O . SER A 1 69 ? -9.578 6.203 4.936 1.00 90.38 69 SER A O 1
ATOM 516 N N . LEU A 1 70 ? -7.957 7.371 3.911 1.00 89.31 70 LEU A N 1
ATOM 517 C CA . LEU A 1 70 ? -8.236 6.842 2.574 1.00 89.31 70 LEU A CA 1
ATOM 518 C C . LEU A 1 70 ? -7.966 5.338 2.493 1.00 89.31 70 LEU A C 1
ATOM 520 O O . LEU A 1 70 ? -8.839 4.587 2.062 1.00 89.31 70 LEU A O 1
ATOM 524 N N . ILE A 1 71 ? -6.800 4.889 2.964 1.00 89.06 71 ILE A N 1
ATOM 525 C CA . ILE A 1 71 ? -6.437 3.467 2.926 1.00 89.06 71 ILE A CA 1
ATOM 526 C C . ILE A 1 71 ? -7.349 2.651 3.854 1.00 89.06 71 ILE A C 1
ATOM 528 O O . ILE A 1 71 ? -7.796 1.573 3.469 1.00 89.06 71 ILE A O 1
ATOM 532 N N . ALA A 1 72 ? -7.731 3.184 5.018 1.00 88.44 72 ALA A N 1
ATOM 533 C CA . ALA A 1 72 ? -8.675 2.519 5.919 1.00 88.44 72 ALA A CA 1
ATOM 534 C C . ALA A 1 72 ? -10.052 2.268 5.272 1.00 88.44 72 ALA A C 1
ATOM 536 O O . ALA A 1 72 ? -10.671 1.237 5.526 1.00 88.44 72 ALA A O 1
ATOM 537 N N . ARG A 1 73 ? -10.530 3.154 4.385 1.00 89.12 73 ARG A N 1
ATOM 538 C CA . ARG A 1 73 ? -11.780 2.922 3.627 1.00 89.12 73 ARG A CA 1
ATOM 539 C C . ARG A 1 73 ? -11.655 1.772 2.629 1.00 89.12 73 ARG A C 1
ATOM 541 O O . ARG A 1 73 ? -12.645 1.102 2.343 1.00 89.12 73 ARG A O 1
ATOM 548 N N . CYS A 1 74 ? -10.451 1.535 2.114 1.00 88.38 74 CYS A N 1
ATOM 549 C CA . CYS A 1 74 ? -10.154 0.437 1.200 1.00 88.38 74 CYS A CA 1
ATOM 550 C C . CYS A 1 74 ? -9.969 -0.910 1.914 1.00 88.38 74 CYS A C 1
ATOM 552 O O . CYS A 1 74 ? -9.979 -1.932 1.233 1.00 88.38 74 CYS A O 1
ATOM 554 N N . GLN A 1 75 ? -9.858 -0.932 3.250 1.00 87.88 75 GLN A N 1
ATOM 555 C CA . GLN A 1 75 ? -9.676 -2.151 4.051 1.00 87.88 75 GLN A CA 1
ATOM 556 C C . GLN A 1 75 ? -10.692 -3.231 3.678 1.00 87.88 75 GLN A C 1
ATOM 558 O O . GLN A 1 75 ? -10.309 -4.324 3.288 1.00 87.88 75 GLN A O 1
ATOM 563 N N . LYS A 1 76 ? -11.986 -2.892 3.690 1.00 87.06 76 LYS A N 1
ATOM 564 C CA . LYS A 1 76 ? -13.057 -3.847 3.382 1.00 87.06 76 LYS A CA 1
ATOM 565 C C . LYS A 1 76 ? -12.922 -4.449 1.980 1.00 87.06 76 LYS A C 1
ATOM 567 O O . LYS A 1 76 ? -13.178 -5.628 1.792 1.00 87.06 76 LYS A O 1
ATOM 572 N N . ALA A 1 77 ? -12.529 -3.643 0.994 1.00 86.69 77 ALA A N 1
ATOM 573 C CA . ALA A 1 77 ? -12.340 -4.130 -0.368 1.00 86.69 77 ALA A CA 1
ATOM 574 C C . ALA A 1 77 ? -11.152 -5.098 -0.451 1.00 86.69 77 ALA A C 1
ATOM 576 O O . ALA A 1 77 ? -11.260 -6.128 -1.106 1.00 86.69 77 ALA A O 1
ATOM 577 N N . VAL A 1 78 ? -10.055 -4.795 0.244 1.00 87.44 78 VAL A N 1
ATOM 578 C CA . VAL A 1 78 ? -8.882 -5.676 0.318 1.00 87.44 78 VAL A CA 1
ATOM 579 C C . VAL A 1 78 ? -9.197 -6.973 1.069 1.00 87.44 78 VAL A C 1
ATOM 581 O O . VAL A 1 78 ? -8.767 -8.034 0.631 1.00 87.44 78 VAL A O 1
ATOM 584 N N . ASP A 1 79 ? -9.982 -6.908 2.146 1.00 85.06 79 ASP A N 1
ATOM 585 C CA . ASP A 1 79 ? -10.412 -8.085 2.915 1.00 85.06 79 ASP A CA 1
ATOM 586 C C . ASP A 1 79 ? -11.348 -8.997 2.103 1.00 85.06 79 ASP A C 1
ATOM 588 O O . ASP A 1 79 ? -11.339 -10.213 2.270 1.00 85.06 79 ASP A O 1
ATOM 592 N N . GLU A 1 80 ? -12.133 -8.418 1.189 1.00 88.44 80 GLU A N 1
ATOM 593 C CA . GLU A 1 80 ? -12.964 -9.137 0.212 1.00 88.44 80 GLU A CA 1
ATOM 594 C C . GLU A 1 80 ? -12.168 -9.612 -1.027 1.00 88.44 80 GLU A C 1
ATOM 596 O O . GLU A 1 80 ? -12.770 -9.977 -2.037 1.00 88.44 80 GLU A O 1
ATOM 601 N N . ASP A 1 81 ? -10.831 -9.572 -0.973 1.00 81.00 81 ASP A N 1
ATOM 602 C CA . ASP A 1 81 ? -9.900 -9.923 -2.060 1.00 81.00 81 ASP A CA 1
ATOM 603 C C . ASP A 1 81 ? -10.158 -9.155 -3.375 1.00 81.00 81 ASP A C 1
ATOM 605 O O . ASP A 1 81 ? -9.874 -9.607 -4.489 1.00 81.00 81 ASP A O 1
ATOM 609 N N . LYS A 1 82 ? -10.717 -7.941 -3.269 1.00 83.88 82 LYS A N 1
ATOM 610 C CA . LYS A 1 82 ? -10.925 -7.061 -4.423 1.00 83.88 82 LYS A CA 1
ATOM 611 C C . LYS A 1 82 ? -9.640 -6.316 -4.745 1.00 83.88 82 LYS A C 1
ATOM 613 O O . LYS A 1 82 ? -8.993 -5.723 -3.883 1.00 83.88 82 LYS A O 1
ATOM 618 N N . LYS A 1 83 ? -9.319 -6.259 -6.038 1.00 81.12 83 LYS A N 1
ATOM 619 C CA . LYS A 1 83 ? -8.180 -5.492 -6.552 1.00 81.12 83 LYS A CA 1
ATOM 620 C C . LYS A 1 83 ? -8.434 -3.993 -6.390 1.00 81.12 83 LYS A C 1
ATOM 622 O O . LYS A 1 83 ? -9.120 -3.383 -7.208 1.00 81.12 83 LYS A O 1
ATOM 627 N N . VAL A 1 84 ? -7.859 -3.395 -5.351 1.00 83.44 84 VAL A N 1
ATOM 628 C CA . VAL A 1 84 ? -7.847 -1.940 -5.170 1.00 83.44 84 VAL A CA 1
ATOM 629 C C . VAL A 1 84 ? -6.694 -1.367 -5.985 1.00 83.44 84 VAL A C 1
ATOM 631 O O . VAL A 1 84 ? -5.534 -1.491 -5.595 1.00 83.44 84 VAL A O 1
ATOM 634 N N . LEU A 1 85 ? -7.016 -0.775 -7.137 1.00 84.69 85 LEU A N 1
ATOM 635 C CA . LEU A 1 85 ? -6.044 -0.089 -7.985 1.00 84.69 85 LEU A CA 1
ATOM 636 C C . LEU A 1 85 ? -5.624 1.232 -7.330 1.00 84.69 85 LEU A C 1
ATOM 638 O O . LEU A 1 85 ? -6.463 2.019 -6.890 1.00 84.69 85 LEU A O 1
ATOM 642 N N . PHE A 1 86 ? -4.325 1.479 -7.316 1.00 80.75 86 PHE A N 1
ATOM 643 C CA . PHE A 1 86 ? -3.691 2.677 -6.800 1.00 80.75 86 PHE A CA 1
ATOM 644 C C . PHE A 1 86 ? -2.800 3.281 -7.890 1.00 80.75 86 PHE A C 1
ATOM 646 O O . PHE A 1 86 ? -2.009 2.570 -8.509 1.00 80.75 86 PHE A O 1
ATOM 653 N N . GLY A 1 87 ? -2.942 4.582 -8.141 1.00 78.25 87 GLY A N 1
ATOM 654 C CA . GLY A 1 87 ? -2.004 5.334 -8.975 1.00 78.25 87 GLY A CA 1
ATOM 655 C C . GLY A 1 87 ? -0.843 5.817 -8.114 1.00 78.25 87 GLY A C 1
ATOM 656 O O . GLY A 1 87 ? -1.086 6.459 -7.092 1.00 78.25 87 GLY A O 1
ATOM 657 N N . LEU A 1 88 ? 0.382 5.465 -8.501 1.00 69.62 88 LEU A N 1
ATOM 658 C CA . LEU A 1 88 ? 1.622 5.949 -7.889 1.00 69.62 88 LEU A 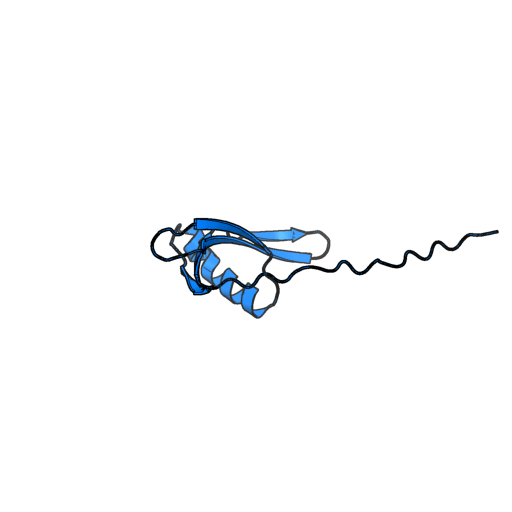CA 1
ATOM 659 C C . LEU A 1 88 ? 2.124 7.172 -8.657 1.00 69.62 88 LEU A C 1
ATOM 661 O O . LEU A 1 88 ? 2.128 7.100 -9.912 1.00 69.62 88 LEU A O 1
#

Secondary structure (DSSP, 8-state):
--------------------SEEEEEEEEEEEETTEEEEEEEEEEEES-TTSPEEEEEEEEE-SHHHHHHHHHHHHHHHTT--EEEE-

Solvent-accessible surface area (backbone atoms only — not comparable to full-atom values): 5542 Å² total; per-residue (Å²): 138,84,83,80,80,80,78,75,76,77,80,80,85,77,85,86,86,86,68,72,40,49,26,32,51,38,74,65,45,80,47,79,50,100,91,51,70,45,41,33,34,31,37,47,28,47,38,78,52,94,92,62,62,41,82,43,78,43,83,44,72,54,70,59,74,65,57,40,55,56,53,58,68,44,37,64,44,37,75,68,73,41,86,41,79,39,83,70

Mean predicted aligned error: 9.51 Å

Organism: NCBI:txid83655

Foldseek 3Di:
DDDDPPPPPPPDDDDDDDAFFKWWKADWDWDQDPVGIWIWIKIFTFHDDPVDTDTDIDTDTDDDDVSRVVVVVCVVCNVVVHTDMDGD

Sequence (88 aa):
MSANNTSASAKSEYFNLTIKGIGYLSNIRQVNHQNGSFLSCVINALSGPTDNPAYVRFDISVAGKEATSLIARCQKAVDEDKKVLFGL

InterPro domains:
  IPR021960 Protein of unknown function DUF3577 [PF12101] (10-86)